Protein AF-A0A973FSJ2-F1 (afdb_monomer)

Secondary structure (DSSP, 8-state):
-EEETTEEEEEEEEEEEGGGGT-PPP--TT-----SEEEEEEEEEEE--

Radius of gyration: 17.27 Å; Cα contacts (8 Å, |Δi|>4): 59; chains: 1; bounding box: 35×17×44 Å

Structure (mmCIF, N/CA/C/O backbone):
data_AF-A0A973FSJ2-F1
#
_entry.id   AF-A0A973FSJ2-F1
#
loop_
_atom_site.group_PDB
_atom_site.id
_atom_site.type_symbol
_atom_site.label_atom_id
_atom_site.label_alt_id
_atom_site.label_comp_id
_atom_site.label_asym_id
_atom_site.label_entity_id
_atom_site.label_seq_id
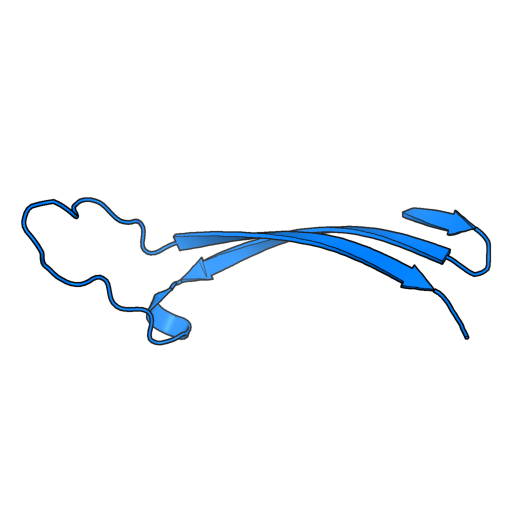_atom_site.pdbx_PDB_ins_code
_atom_site.Cartn_x
_atom_site.Cartn_y
_atom_site.Cartn_z
_atom_site.occupancy
_atom_site.B_iso_or_equiv
_atom_site.auth_seq_id
_atom_site.auth_comp_id
_atom_site.auth_asym_id
_atom_site.auth_atom_id
_atom_site.pdbx_PDB_model_num
ATOM 1 N N . THR A 1 1 ? 12.538 4.560 -12.946 1.00 55.66 1 THR A N 1
ATOM 2 C CA . THR A 1 1 ? 13.820 5.013 -13.532 1.00 55.66 1 THR A CA 1
ATOM 3 C C . THR A 1 1 ? 14.447 3.842 -14.260 1.00 55.66 1 THR A C 1
ATOM 5 O O . THR A 1 1 ? 14.470 2.753 -13.704 1.00 55.66 1 THR A O 1
ATOM 8 N N . ALA A 1 2 ? 14.885 4.003 -15.512 1.00 63.06 2 ALA A N 1
ATOM 9 C CA . ALA A 1 2 ? 15.595 2.922 -16.205 1.00 63.06 2 ALA A CA 1
ATOM 10 C C . ALA A 1 2 ? 16.964 2.704 -15.534 1.00 63.06 2 ALA 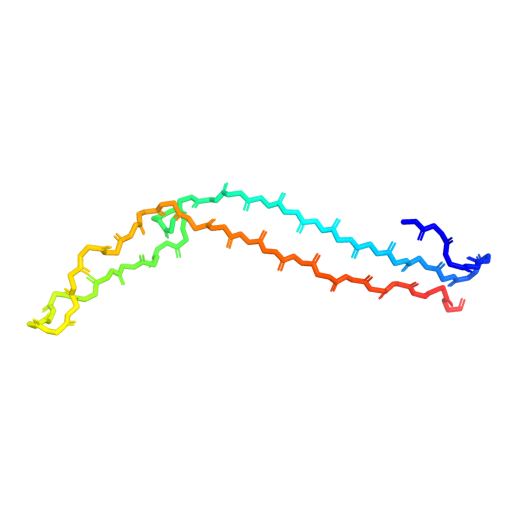A C 1
ATOM 12 O O . ALA A 1 2 ? 17.708 3.670 -15.374 1.00 63.06 2 ALA A O 1
ATOM 13 N N . GLU A 1 3 ? 17.267 1.475 -15.103 1.00 67.12 3 GLU A N 1
ATOM 14 C CA . GLU A 1 3 ? 18.544 1.128 -14.451 1.00 67.12 3 GLU A CA 1
ATOM 15 C C . GLU A 1 3 ? 19.600 0.690 -15.478 1.00 67.12 3 GLU A C 1
ATOM 17 O O . GLU A 1 3 ? 20.789 0.927 -15.283 1.00 67.12 3 GLU A O 1
ATOM 22 N N . SER A 1 4 ? 19.168 0.080 -16.586 1.00 78.62 4 SER A N 1
ATOM 23 C CA . SER A 1 4 ? 19.963 -0.250 -17.777 1.00 78.62 4 SER A CA 1
ATOM 24 C C . SER A 1 4 ? 19.022 -0.577 -18.952 1.00 78.62 4 SER A C 1
ATOM 26 O O . SER A 1 4 ? 17.804 -0.616 -18.778 1.00 78.62 4 SER A O 1
ATOM 28 N N . ASN A 1 5 ? 19.545 -0.850 -20.154 1.00 78.38 5 ASN A N 1
ATOM 29 C CA . ASN A 1 5 ? 18.727 -1.170 -21.339 1.00 78.38 5 ASN A CA 1
ATOM 30 C C . ASN A 1 5 ? 17.804 -2.395 -21.177 1.00 78.38 5 ASN A C 1
ATOM 32 O O . ASN A 1 5 ? 16.859 -2.537 -21.945 1.00 78.38 5 ASN A O 1
ATOM 36 N N . THR A 1 6 ? 18.071 -3.269 -20.205 1.00 89.12 6 THR A N 1
ATOM 37 C CA . THR A 1 6 ? 17.304 -4.501 -19.953 1.00 89.12 6 THR A CA 1
ATOM 38 C C . THR A 1 6 ? 16.624 -4.512 -18.589 1.00 89.12 6 THR A C 1
ATOM 40 O O . THR A 1 6 ? 15.988 -5.504 -18.235 1.00 89.12 6 THR A O 1
ATOM 43 N N . ARG A 1 7 ? 16.762 -3.439 -17.799 1.00 88.06 7 ARG A N 1
ATOM 44 C CA . ARG A 1 7 ? 16.302 -3.407 -16.411 1.00 88.06 7 ARG A CA 1
A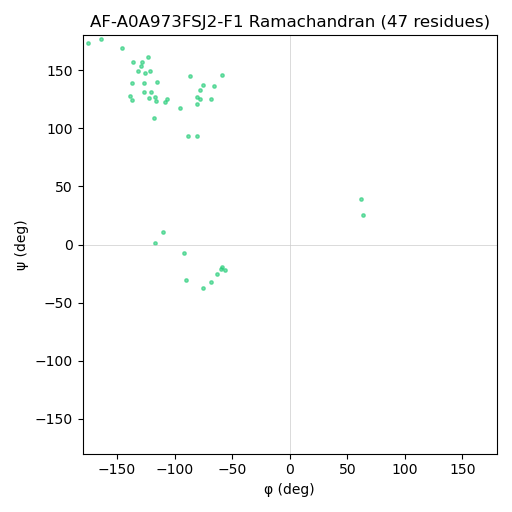TOM 45 C C . ARG A 1 7 ? 15.646 -2.080 -16.060 1.00 88.06 7 ARG A C 1
ATOM 47 O O . ARG A 1 7 ? 16.216 -1.001 -16.228 1.00 88.06 7 ARG A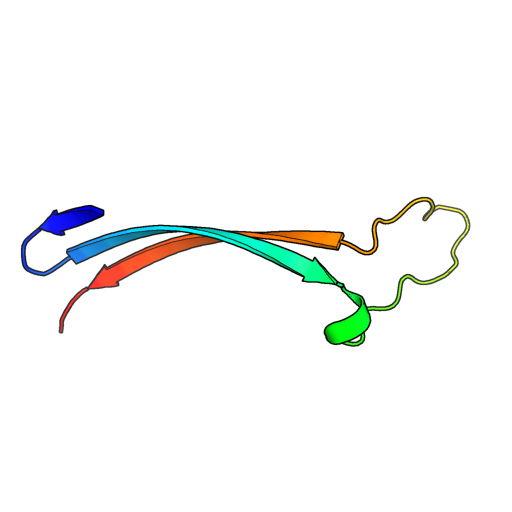 O 1
ATOM 54 N N . LEU A 1 8 ? 14.445 -2.180 -15.510 1.00 92.38 8 LEU A N 1
ATOM 55 C CA . LEU A 1 8 ? 13.651 -1.060 -15.029 1.00 92.38 8 LEU A CA 1
ATOM 56 C C . LEU A 1 8 ? 13.383 -1.253 -13.541 1.00 92.38 8 LEU A C 1
ATOM 58 O O . LEU A 1 8 ? 12.916 -2.315 -13.142 1.00 92.38 8 LEU A O 1
ATOM 62 N N . SER A 1 9 ? 13.608 -0.220 -12.736 1.00 94.38 9 SER A N 1
ATOM 63 C CA . SER A 1 9 ? 13.119 -0.186 -11.360 1.00 94.38 9 SER A CA 1
ATOM 64 C C . SER A 1 9 ? 12.251 1.035 -11.114 1.00 94.38 9 SER A C 1
ATOM 66 O O . SER A 1 9 ? 12.264 2.026 -11.860 1.00 94.38 9 SER A O 1
ATOM 68 N N . GLY A 1 10 ? 11.460 0.969 -10.057 1.00 94.38 10 GLY A N 1
ATOM 69 C CA . GLY A 1 10 ? 10.666 2.100 -9.632 1.00 94.38 10 GLY A CA 1
ATOM 70 C C . GLY A 1 10 ? 9.928 1.835 -8.341 1.00 94.38 10 GLY A C 1
ATOM 71 O O . GLY A 1 10 ? 9.901 0.720 -7.819 1.00 94.38 10 GLY A O 1
ATOM 72 N N . SER A 1 11 ? 9.309 2.897 -7.854 1.00 96.88 11 SER A N 1
ATOM 73 C CA . SER A 1 11 ? 8.315 2.829 -6.805 1.00 96.88 11 SER A CA 1
ATOM 74 C C . SER A 1 11 ? 7.001 3.412 -7.307 1.00 96.88 11 SER A C 1
ATOM 76 O O . SER A 1 11 ? 6.974 4.298 -8.165 1.00 96.88 11 SER A O 1
ATOM 78 N N . ALA A 1 12 ? 5.904 2.884 -6.788 1.00 96.31 12 ALA A N 1
ATOM 79 C CA . ALA A 1 12 ? 4.567 3.395 -7.007 1.00 96.31 12 ALA A CA 1
ATOM 80 C C . ALA A 1 12 ? 3.849 3.502 -5.665 1.00 96.31 12 ALA A C 1
ATOM 82 O O . ALA A 1 12 ? 4.099 2.736 -4.731 1.00 96.31 12 ALA A O 1
ATOM 83 N N . THR A 1 13 ? 2.950 4.470 -5.568 1.00 98.00 13 THR A N 1
ATOM 84 C CA . THR A 1 13 ? 2.114 4.663 -4.390 1.00 98.00 13 THR A CA 1
ATOM 85 C C . THR A 1 13 ? 0.700 4.967 -4.832 1.00 98.00 13 THR A C 1
ATOM 87 O O . THR A 1 13 ? 0.491 5.731 -5.772 1.00 98.00 13 THR A O 1
ATOM 90 N N . THR A 1 14 ? -0.267 4.380 -4.142 1.00 97.81 14 THR A N 1
ATOM 91 C CA . THR A 1 14 ? -1.681 4.710 -4.298 1.00 97.81 14 THR A CA 1
ATOM 92 C C . THR A 1 14 ? -2.400 4.581 -2.960 1.00 97.81 14 THR A C 1
ATOM 94 O O . THR A 1 14 ? -1.846 4.043 -1.999 1.00 97.81 14 THR A O 1
ATOM 97 N N . THR A 1 15 ? -3.634 5.067 -2.902 1.00 98.12 15 THR A N 1
ATOM 98 C CA . THR A 1 15 ? -4.516 4.926 -1.745 1.00 98.12 15 THR A CA 1
ATOM 99 C C . THR A 1 15 ? -5.838 4.333 -2.207 1.00 98.12 15 THR A C 1
ATOM 101 O O . THR A 1 15 ? -6.419 4.819 -3.175 1.00 98.12 15 THR A O 1
ATOM 104 N N . VAL A 1 16 ? -6.314 3.305 -1.508 1.00 97.44 16 VAL A N 1
ATOM 105 C CA . VAL A 1 16 ? -7.587 2.625 -1.796 1.00 97.44 16 VAL A CA 1
ATOM 106 C C . VAL A 1 16 ? -8.449 2.525 -0.540 1.00 97.44 16 VAL A C 1
ATOM 108 O O . VAL A 1 16 ? -7.901 2.547 0.566 1.00 97.44 16 VAL A O 1
ATOM 111 N N . SER A 1 17 ? -9.770 2.380 -0.690 1.00 97.56 17 SER A N 1
ATOM 112 C CA . SER A 1 17 ? -10.616 1.957 0.429 1.00 97.56 17 SER A CA 1
ATOM 113 C C . SER A 1 17 ? -10.470 0.451 0.619 1.00 97.56 17 SER A C 1
ATOM 115 O O . SER A 1 17 ? -10.556 -0.326 -0.332 1.00 97.56 17 SER A O 1
ATOM 117 N N . ARG A 1 18 ? -10.266 0.007 1.860 1.00 96.00 18 ARG A N 1
ATOM 118 C CA . ARG A 1 18 ? -10.265 -1.427 2.192 1.00 96.00 18 ARG A CA 1
ATOM 119 C C . ARG A 1 18 ? -11.628 -2.088 1.931 1.00 96.00 18 ARG A C 1
ATOM 121 O O . ARG A 1 18 ? -11.681 -3.295 1.700 1.00 96.00 18 ARG A O 1
ATOM 128 N N . ALA A 1 19 ? -12.712 -1.307 1.958 1.00 96.19 19 ALA A N 1
ATOM 129 C CA . ALA A 1 19 ? -14.070 -1.797 1.739 1.00 96.19 19 ALA A CA 1
ATOM 130 C C . ALA A 1 19 ? -14.289 -2.257 0.288 1.00 96.19 19 ALA A C 1
ATOM 132 O O . ALA A 1 19 ? -14.980 -3.251 0.073 1.00 96.19 19 ALA A O 1
ATOM 133 N N . ASP A 1 20 ? -13.612 -1.628 -0.682 1.00 97.12 20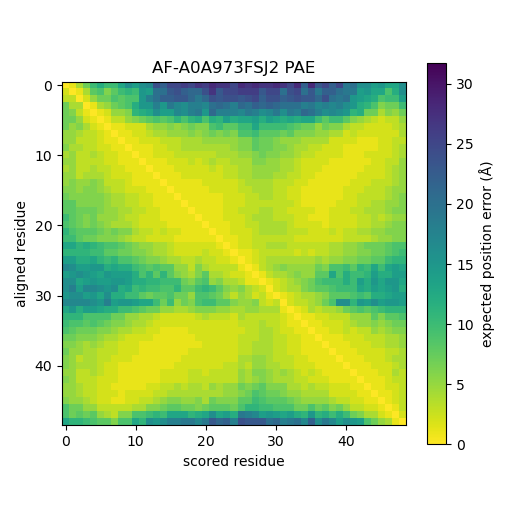 ASP A N 1
ATOM 134 C CA . ASP A 1 20 ? -13.649 -2.024 -2.102 1.00 97.12 20 ASP A CA 1
ATOM 135 C C . ASP A 1 20 ? -13.153 -3.466 -2.327 1.00 97.12 20 ASP A C 1
ATOM 137 O O . ASP A 1 20 ? -13.481 -4.099 -3.329 1.00 97.12 20 ASP A O 1
ATOM 141 N N . TYR A 1 21 ? -12.374 -3.995 -1.377 1.00 96.44 21 TYR A N 1
ATOM 142 C CA . TYR A 1 21 ? -11.779 -5.332 -1.417 1.00 96.44 21 TYR A CA 1
ATOM 143 C C . TYR A 1 21 ? -12.399 -6.296 -0.395 1.00 96.44 21 TYR A C 1
ATOM 145 O O . TYR A 1 21 ? -11.854 -7.376 -0.171 1.00 96.44 21 TYR A O 1
ATOM 153 N N . GLY A 1 22 ? -13.514 -5.923 0.247 1.00 95.25 22 GLY A N 1
ATOM 154 C CA . GLY A 1 22 ? -14.182 -6.760 1.251 1.00 95.25 22 GLY A CA 1
ATOM 155 C C . GLY A 1 22 ? -13.334 -7.023 2.500 1.00 95.25 22 GLY A C 1
ATOM 156 O O . GLY A 1 22 ? -13.488 -8.055 3.151 1.00 95.25 22 GLY A O 1
ATOM 157 N N . LEU A 1 23 ? -12.394 -6.127 2.815 1.00 93.38 23 LEU A N 1
ATOM 158 C CA . LEU A 1 23 ? -11.548 -6.244 3.999 1.00 93.38 23 LEU A CA 1
ATOM 159 C C . LEU A 1 23 ? -12.230 -5.571 5.190 1.00 93.38 23 LEU A C 1
ATOM 161 O O . LEU A 1 23 ? -12.074 -4.367 5.419 1.00 93.38 23 LEU A O 1
ATOM 165 N N . ASP A 1 24 ? -12.970 -6.362 5.960 1.00 91.25 24 ASP A 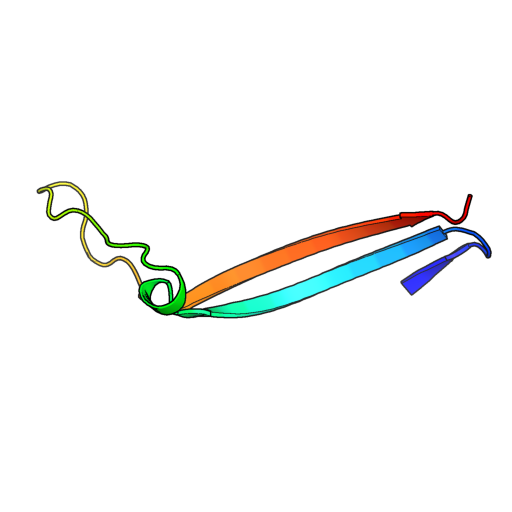N 1
ATOM 166 C CA . ASP A 1 24 ? -13.631 -5.927 7.187 1.00 91.25 24 ASP A CA 1
ATOM 167 C C . ASP A 1 24 ? -12.725 -6.017 8.415 1.00 91.25 24 ASP A C 1
ATOM 169 O O . ASP A 1 24 ? -11.898 -6.919 8.557 1.00 91.25 24 ASP A O 1
ATOM 173 N N . ILE A 1 25 ? -12.901 -5.067 9.335 1.00 90.06 25 ILE A N 1
ATOM 174 C CA . ILE A 1 25 ? -12.155 -5.039 10.592 1.00 90.06 25 ILE A CA 1
ATOM 175 C C . ILE A 1 25 ? -13.006 -5.706 11.672 1.00 90.06 25 ILE A C 1
ATOM 177 O O . ILE A 1 25 ? -14.089 -5.203 11.983 1.00 90.06 25 ILE A O 1
ATOM 181 N N . PRO A 1 26 ? -12.543 -6.822 12.261 1.00 85.62 26 PRO A N 1
ATOM 182 C CA . PRO A 1 26 ? -13.285 -7.502 13.307 1.00 85.62 26 PRO A CA 1
ATOM 183 C C . PRO A 1 26 ? -13.378 -6.617 14.552 1.00 85.62 26 PRO A C 1
ATOM 185 O O . PRO A 1 26 ? -12.396 -6.013 14.987 1.00 85.62 26 PRO A O 1
ATOM 188 N N . SER A 1 27 ? -14.568 -6.568 15.148 1.00 84.81 27 SER A N 1
ATOM 189 C CA . SER A 1 27 ? -14.798 -5.828 16.387 1.00 84.81 27 SER A CA 1
ATOM 190 C C . SER A 1 27 ? -14.316 -6.658 17.576 1.00 84.81 27 SER A C 1
ATOM 192 O O . SER A 1 27 ? -15.034 -7.513 18.092 1.00 84.81 27 SER A O 1
ATOM 194 N N . VAL A 1 28 ? -13.066 -6.437 17.983 1.00 87.50 28 VAL A N 1
ATOM 195 C CA . VAL A 1 28 ? -12.472 -7.039 19.184 1.00 87.50 28 VAL A CA 1
ATOM 196 C C . VAL A 1 28 ? -11.906 -5.944 20.092 1.00 87.50 28 VAL A C 1
ATOM 198 O O . VAL A 1 28 ? -11.414 -4.941 19.578 1.00 87.50 28 VAL A O 1
ATOM 201 N N . PRO A 1 29 ? -11.913 -6.115 21.429 1.00 84.50 29 PRO A N 1
ATOM 202 C CA . PRO A 1 29 ? -11.565 -5.042 22.372 1.00 84.50 29 PRO A CA 1
ATOM 203 C C . PRO A 1 29 ? -10.178 -4.410 22.176 1.00 84.50 29 PRO A C 1
ATOM 205 O O . PRO A 1 29 ? -9.946 -3.291 22.619 1.00 84.50 29 PRO A O 1
ATOM 208 N N . MET A 1 30 ? -9.252 -5.122 21.531 1.00 83.88 30 MET A N 1
ATOM 209 C CA . MET A 1 30 ? -7.882 -4.664 21.277 1.00 83.88 30 MET A CA 1
ATOM 210 C C . MET A 1 30 ? -7.699 -3.938 19.935 1.00 83.88 30 MET A C 1
ATOM 212 O O . MET A 1 30 ? -6.616 -3.415 19.684 1.00 83.88 30 MET A O 1
ATOM 216 N N . VAL A 1 31 ? -8.715 -3.904 19.066 1.00 81.94 31 VAL A N 1
ATOM 217 C CA . VAL A 1 31 ? -8.635 -3.306 17.725 1.00 81.94 31 VAL A CA 1
ATOM 218 C C . VAL A 1 31 ? -9.627 -2.153 17.634 1.00 81.94 31 VAL A C 1
ATOM 220 O O . VAL A 1 31 ? -10.838 -2.353 17.580 1.00 81.94 31 VAL A O 1
ATOM 223 N N . ALA A 1 32 ? -9.102 -0.932 17.600 1.00 80.69 32 ALA A N 1
ATOM 224 C CA . ALA A 1 32 ? -9.879 0.285 17.406 1.00 80.69 32 ALA A CA 1
ATOM 225 C C . ALA A 1 32 ? -9.168 1.218 16.419 1.00 80.69 32 ALA A C 1
ATOM 227 O O . ALA A 1 32 ? -7.950 1.157 16.259 1.00 80.69 32 ALA A O 1
ATOM 228 N N . ASN A 1 33 ? -9.938 2.113 15.795 1.00 83.31 33 ASN A N 1
ATOM 229 C CA . ASN A 1 33 ? -9.435 3.215 14.965 1.00 83.31 33 ASN A CA 1
ATOM 230 C C . ASN A 1 33 ? -8.628 2.784 13.727 1.00 83.31 33 ASN A C 1
ATOM 232 O O . ASN A 1 33 ? -7.642 3.423 13.364 1.00 83.31 33 ASN A O 1
ATOM 236 N N . VAL A 1 34 ? -9.053 1.711 13.055 1.00 89.50 34 VAL A N 1
ATOM 237 C CA . VAL A 1 34 ? -8.455 1.315 11.774 1.00 89.50 34 VAL A CA 1
ATOM 238 C C . VAL A 1 34 ? -9.047 2.164 10.649 1.00 89.50 34 VAL A C 1
ATOM 240 O O . VAL A 1 34 ? -10.257 2.151 10.425 1.00 89.50 34 VAL A O 1
ATOM 243 N N . SER A 1 35 ? -8.180 2.892 9.944 1.00 92.94 35 SE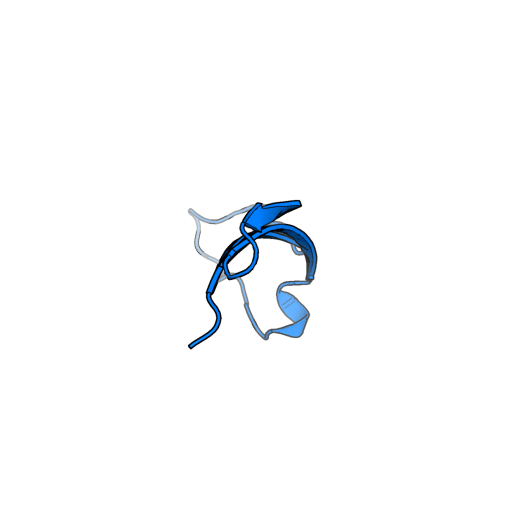R A N 1
ATOM 244 C CA . SER A 1 35 ? -8.554 3.706 8.783 1.00 92.94 35 SER A CA 1
ATOM 245 C C . SER A 1 35 ? -9.204 2.860 7.686 1.00 92.94 35 SER A C 1
ATOM 247 O O . SER A 1 35 ? -8.840 1.706 7.458 1.00 92.94 35 SER A O 1
ATOM 249 N N . GLU A 1 36 ? -10.160 3.455 6.981 1.00 94.94 36 GLU A N 1
ATOM 250 C CA . GLU A 1 36 ? -10.716 2.881 5.758 1.00 94.94 36 GLU A CA 1
ATOM 251 C C . GLU A 1 36 ? -9.753 3.030 4.572 1.00 94.94 36 GLU A C 1
ATOM 253 O O . GLU A 1 36 ? -9.596 2.105 3.776 1.00 94.94 36 GLU A O 1
ATOM 258 N N . GLN A 1 37 ? -9.057 4.166 4.502 1.00 97.38 37 GLN A N 1
ATOM 259 C CA . GLN A 1 37 ? -8.059 4.440 3.476 1.00 97.38 37 GLN A CA 1
ATOM 260 C C . GLN A 1 37 ? -6.757 3.706 3.798 1.00 97.38 37 GLN A C 1
ATOM 262 O O . GLN A 1 37 ? -6.174 3.905 4.871 1.00 97.38 37 GLN A O 1
ATOM 267 N N . VAL A 1 38 ? -6.282 2.908 2.845 1.00 97.12 38 VAL A N 1
ATOM 268 C CA . VAL A 1 38 ? -5.048 2.126 2.925 1.00 97.12 38 VAL A CA 1
ATOM 269 C C . VAL A 1 38 ? -4.074 2.624 1.868 1.00 97.12 38 VAL A C 1
ATOM 271 O O . VAL A 1 38 ? -4.386 2.635 0.676 1.00 97.12 38 VAL A O 1
ATOM 274 N N . LYS A 1 39 ? -2.878 3.026 2.306 1.00 97.69 39 LYS A N 1
ATOM 275 C CA . LYS A 1 39 ? -1.769 3.360 1.411 1.00 97.69 39 LYS A CA 1
ATOM 276 C C . LYS A 1 39 ? -1.093 2.072 0.953 1.00 97.69 39 LYS A C 1
ATOM 278 O O . LYS A 1 39 ? -0.673 1.268 1.780 1.00 97.69 39 LYS A O 1
ATOM 283 N N . ILE A 1 40 ? -0.956 1.909 -0.354 1.00 97.25 40 ILE A N 1
ATOM 284 C CA . ILE A 1 40 ? -0.202 0.821 -0.967 1.00 97.25 40 ILE A CA 1
ATOM 285 C C . ILE A 1 40 ? 1.086 1.414 -1.521 1.00 97.25 40 ILE A C 1
ATOM 287 O O . ILE A 1 40 ? 1.049 2.354 -2.315 1.00 97.25 40 ILE A O 1
ATOM 291 N N . GLU A 1 41 ? 2.217 0.850 -1.113 1.00 98.12 41 GLU A N 1
ATOM 292 C CA . GLU A 1 41 ? 3.539 1.179 -1.636 1.00 98.12 41 GLU A CA 1
ATOM 293 C C . GLU A 1 41 ? 4.122 -0.055 -2.315 1.00 98.12 41 GLU A C 1
ATOM 295 O O . GLU A 1 41 ? 4.171 -1.136 -1.731 1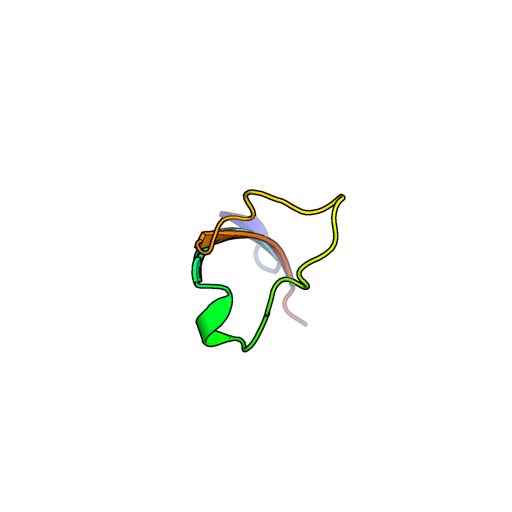.00 98.12 41 GLU A O 1
ATOM 300 N N . ILE A 1 42 ? 4.549 0.105 -3.565 1.00 97.19 42 ILE A N 1
ATOM 301 C CA . ILE A 1 42 ? 5.145 -0.969 -4.357 1.00 97.19 42 ILE A CA 1
ATOM 302 C C . ILE A 1 42 ? 6.531 -0.515 -4.775 1.00 97.19 42 ILE A C 1
ATOM 304 O O . ILE A 1 42 ? 6.666 0.526 -5.410 1.00 97.19 42 ILE A O 1
ATOM 308 N N . SER A 1 43 ? 7.535 -1.330 -4.479 1.00 97.06 43 SER A N 1
ATOM 309 C CA . SER A 1 43 ? 8.879 -1.216 -5.042 1.00 97.06 43 SER A CA 1
ATOM 310 C C . SER A 1 43 ? 9.070 -2.364 -6.019 1.00 97.06 43 SER A C 1
ATOM 312 O O . SER A 1 43 ? 8.901 -3.523 -5.640 1.00 97.06 43 SER A O 1
ATOM 314 N N . PHE A 1 44 ? 9.382 -2.061 -7.275 1.00 94.25 44 PHE A N 1
ATOM 315 C CA . PHE A 1 44 ? 9.454 -3.067 -8.328 1.00 94.25 44 PHE A CA 1
ATOM 316 C C . PHE A 1 44 ? 10.762 -3.006 -9.111 1.00 94.25 44 PHE A C 1
ATOM 318 O O . PHE A 1 44 ? 11.395 -1.957 -9.248 1.00 94.25 44 PHE A O 1
ATOM 325 N N . MET A 1 45 ? 11.122 -4.164 -9.660 1.00 93.81 45 MET A N 1
ATOM 326 C CA . MET A 1 45 ? 12.200 -4.351 -10.619 1.00 93.81 45 MET A CA 1
ATOM 327 C C . MET A 1 45 ? 11.700 -5.291 -11.716 1.00 93.81 45 MET A C 1
ATOM 329 O O . MET A 1 45 ? 11.254 -6.400 -11.428 1.00 93.81 45 MET A O 1
ATOM 333 N N . ALA A 1 46 ? 11.777 -4.847 -12.962 1.00 91.38 46 ALA A N 1
ATOM 334 C CA . ALA A 1 46 ? 11.446 -5.622 -14.146 1.00 91.38 46 ALA A CA 1
ATOM 335 C C . ALA A 1 46 ? 12.707 -5.828 -14.992 1.00 91.38 46 ALA A C 1
ATOM 337 O O . ALA A 1 46 ? 13.516 -4.908 -15.139 1.00 91.38 46 ALA A O 1
ATOM 338 N N . ALA A 1 47 ? 12.856 -7.027 -15.552 1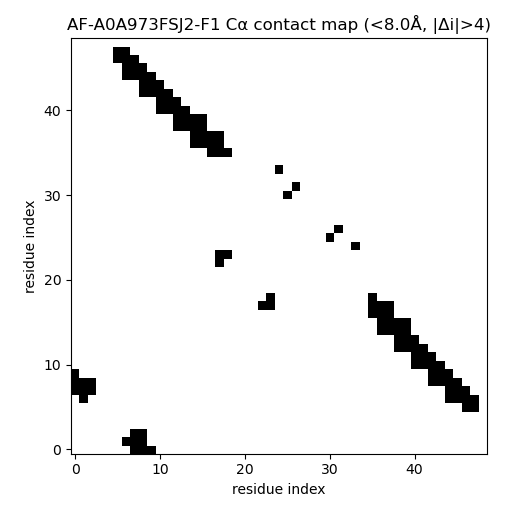.00 91.69 47 ALA A N 1
ATOM 339 C CA . ALA A 1 47 ? 13.936 -7.374 -16.466 1.00 91.69 47 ALA A CA 1
ATOM 340 C C . ALA A 1 47 ? 13.357 -7.964 -17.758 1.00 91.69 47 ALA A C 1
ATOM 342 O O . ALA A 1 47 ? 12.404 -8.744 -17.706 1.00 91.69 47 ALA A O 1
ATOM 343 N N . SER A 1 48 ? 13.917 -7.589 -18.907 1.00 83.56 48 SER A N 1
ATOM 344 C CA . SER A 1 48 ? 13.600 -8.228 -20.189 1.00 83.56 48 SER A CA 1
ATOM 345 C C . SER A 1 48 ? 14.282 -9.596 -20.282 1.00 83.56 48 SER A C 1
ATOM 347 O O . SER A 1 48 ? 15.451 -9.705 -19.907 1.00 83.56 48 SER A O 1
ATOM 349 N N . SER A 1 49 ? 13.559 -10.608 -20.775 1.00 74.12 49 SER A N 1
ATOM 350 C CA . SER A 1 49 ? 14.092 -11.954 -21.064 1.00 74.12 49 SER A CA 1
ATOM 351 C C . SER A 1 49 ? 14.920 -11.976 -22.340 1.00 74.12 49 SER A C 1
ATOM 353 O O . SER A 1 49 ? 14.538 -11.246 -23.282 1.00 74.12 49 SER A O 1
#

Solvent-accessible surface area (backbone atoms only — not comparable to full-atom values): 3281 Å² total; per-residue (Å²): 87,80,76,49,102,53,32,39,37,48,73,52,77,51,73,45,55,36,66,85,70,73,57,77,81,73,93,43,101,90,56,75,90,77,72,56,68,42,79,47,76,46,78,50,76,49,70,69,132

Foldseek 3Di:
DAPDPFKDWDKDKDKDFVVVVVDDDDDDPVDDDDDRIDMDMDTDMGGDD

Sequence (49 aa):
TAESNTRLSGSATTTVSRADYGLDIPSVPMVANVSEQVKIEISFMAASS

Mean predicted aligned error: 5.98 Å

pLDDT: mean 89.78, std 9.48, range [55.66, 98.12]